Protein AF-A0A432CFU2-F1 (afdb_monomer)

Structure (mmCIF, N/CA/C/O backbone):
data_AF-A0A432CFU2-F1
#
_entry.id   AF-A0A432CFU2-F1
#
loop_
_atom_site.group_PDB
_atom_site.id
_atom_site.type_symbol
_atom_site.label_atom_id
_atom_site.label_alt_id
_atom_site.label_comp_id
_atom_site.label_asym_id
_atom_site.label_entity_id
_atom_site.label_seq_id
_atom_site.pdbx_PDB_ins_code
_atom_site.Cartn_x
_atom_site.Cartn_y
_atom_site.Cartn_z
_atom_site.occupancy
_atom_site.B_iso_or_equiv
_atom_site.auth_seq_id
_atom_site.auth_comp_id
_atom_site.auth_asym_id
_atom_site.auth_atom_id
_atom_site.pdbx_PDB_model_num
ATOM 1 N N . MET A 1 1 ? -16.346 15.309 32.515 1.00 60.25 1 MET A N 1
ATOM 2 C CA . MET A 1 1 ? -15.284 14.274 32.546 1.00 60.25 1 MET A CA 1
ATOM 3 C C . MET A 1 1 ? -15.620 13.011 31.728 1.00 60.25 1 MET A C 1
ATOM 5 O O . MET A 1 1 ? -14.694 12.407 31.215 1.00 60.25 1 MET A O 1
ATOM 9 N N . SER A 1 2 ? -16.893 12.592 31.578 1.00 76.00 2 SER A N 1
ATOM 10 C CA . SER A 1 2 ? -17.253 11.311 30.915 1.00 76.00 2 SER A CA 1
ATOM 11 C C . SER A 1 2 ? -17.307 11.344 29.372 1.00 76.00 2 SER A C 1
ATOM 13 O O . SER A 1 2 ? -16.891 10.384 28.726 1.00 76.00 2 SER A O 1
ATOM 15 N N . GLU A 1 3 ? -17.756 12.449 28.770 1.00 78.69 3 GLU A N 1
ATOM 16 C CA . GLU A 1 3 ? -17.962 12.558 27.311 1.00 78.69 3 GLU A CA 1
ATOM 17 C C . GLU A 1 3 ? -16.670 12.370 26.495 1.00 78.69 3 GLU A C 1
ATOM 19 O O . GLU A 1 3 ? -16.650 11.638 25.507 1.00 78.69 3 GLU A O 1
ATOM 24 N N . THR A 1 4 ? -15.553 12.947 26.946 1.00 85.12 4 THR A N 1
ATOM 25 C CA . THR A 1 4 ? -14.263 12.861 26.244 1.00 85.12 4 THR A CA 1
ATOM 26 C C . THR A 1 4 ? -13.760 11.418 26.149 1.00 85.12 4 THR A C 1
ATOM 28 O O . THR A 1 4 ? -13.304 10.989 25.093 1.00 85.12 4 THR A O 1
ATOM 31 N N . VAL A 1 5 ? -13.905 10.626 27.218 1.00 87.81 5 VAL A N 1
ATOM 32 C CA . VAL A 1 5 ? -13.453 9.223 27.253 1.00 87.81 5 VAL A CA 1
ATOM 33 C C . VAL A 1 5 ? -14.222 8.369 26.243 1.00 87.81 5 VAL A C 1
ATOM 35 O O . VAL A 1 5 ? -13.614 7.579 25.522 1.00 87.81 5 VAL A O 1
ATOM 38 N N . LYS A 1 6 ? -15.542 8.565 26.124 1.00 88.12 6 LYS A N 1
ATOM 39 C CA . LYS A 1 6 ? -16.355 7.863 25.118 1.00 88.12 6 LYS A CA 1
ATOM 40 C C . LYS A 1 6 ? -15.892 8.170 23.694 1.00 88.12 6 LYS A C 1
ATOM 42 O O . LYS A 1 6 ? -15.818 7.253 22.879 1.00 88.12 6 LYS A O 1
ATOM 47 N N . ILE A 1 7 ? -15.535 9.422 23.407 1.00 91.25 7 ILE A N 1
ATOM 48 C CA . ILE A 1 7 ? -15.038 9.832 22.086 1.00 91.25 7 ILE A CA 1
ATOM 49 C C . I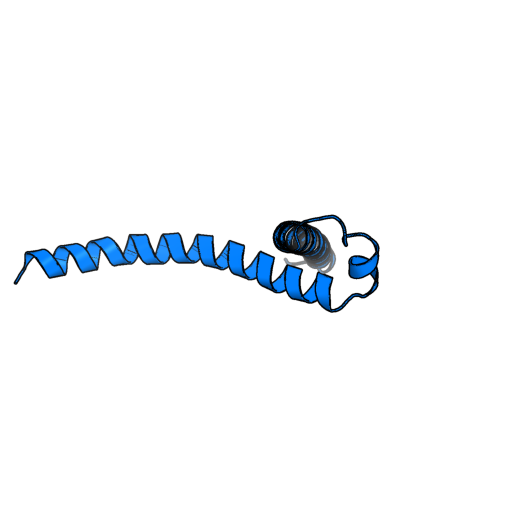LE A 1 7 ? -13.709 9.139 21.763 1.00 91.25 7 ILE A C 1
ATOM 51 O O . ILE A 1 7 ? -13.579 8.575 20.681 1.00 91.25 7 ILE A O 1
ATOM 55 N N . LEU A 1 8 ? -12.743 9.117 22.689 1.00 89.44 8 LEU A N 1
ATOM 56 C CA . LEU A 1 8 ? -11.441 8.475 22.456 1.00 89.44 8 LEU A CA 1
ATOM 57 C C . LEU A 1 8 ? -11.579 6.963 22.218 1.00 89.44 8 LEU A C 1
ATOM 59 O O . LEU A 1 8 ? -10.978 6.426 21.287 1.00 89.44 8 LEU A O 1
ATOM 63 N N . VAL A 1 9 ? -12.417 6.287 23.011 1.00 92.56 9 VAL A N 1
ATOM 64 C CA . VAL A 1 9 ? -12.678 4.845 22.869 1.00 92.56 9 VAL A CA 1
ATOM 65 C C . VAL A 1 9 ? -13.334 4.527 21.521 1.00 92.56 9 VAL A C 1
ATOM 67 O O . VAL A 1 9 ? -12.991 3.531 20.890 1.00 92.56 9 VAL A O 1
ATOM 70 N N . GLN A 1 10 ? -14.233 5.387 21.034 1.00 90.81 10 GLN A N 1
ATOM 71 C CA . GLN A 1 10 ? -14.866 5.220 19.721 1.00 90.81 10 GLN A CA 1
ATOM 72 C C . GLN A 1 10 ? -13.975 5.656 18.546 1.00 90.81 10 GLN A C 1
ATOM 74 O O . GLN A 1 10 ? -14.146 5.163 17.428 1.00 90.81 10 GLN A O 1
ATOM 79 N N . ALA A 1 11 ? -13.030 6.570 18.768 1.00 93.69 11 ALA A N 1
ATOM 80 C CA . ALA A 1 11 ? -12.100 7.050 17.750 1.00 93.69 11 ALA A CA 1
ATOM 81 C C . ALA A 1 11 ? -10.972 6.045 17.471 1.00 93.69 11 ALA A C 1
ATOM 83 O O . ALA A 1 11 ? -10.620 5.843 16.309 1.00 93.69 11 ALA A O 1
ATOM 84 N N . LEU A 1 12 ? -10.463 5.363 18.503 1.00 94.62 12 LEU A N 1
ATOM 85 C CA . LEU A 1 12 ? -9.423 4.327 18.404 1.00 94.62 12 LEU A CA 1
ATOM 86 C C . LEU A 1 12 ? -9.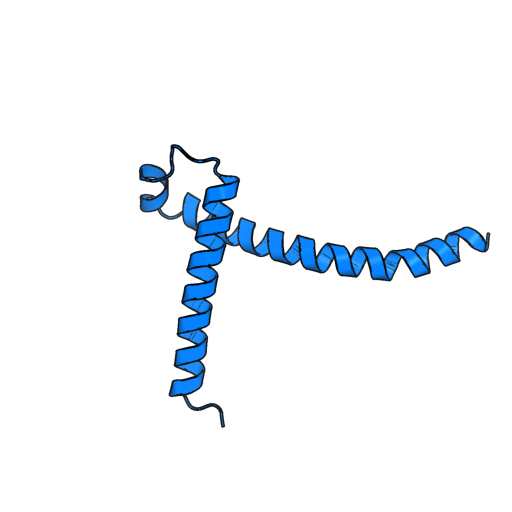629 3.328 17.246 1.00 94.62 12 LEU A C 1
ATOM 88 O O . LEU A 1 12 ? -8.750 3.226 16.388 1.00 94.62 12 LEU A O 1
ATOM 92 N N . PRO A 1 13 ? -10.776 2.629 17.132 1.00 93.56 13 PRO A N 1
ATOM 93 C CA . PRO A 1 13 ? -10.985 1.661 16.056 1.00 93.56 13 PRO A CA 1
ATOM 94 C C . PRO A 1 13 ? -11.045 2.305 14.666 1.00 93.56 13 PRO A C 1
ATOM 96 O O . PRO A 1 13 ? -10.695 1.657 13.680 1.00 93.56 13 PRO A O 1
ATOM 99 N N . LYS A 1 14 ? -11.468 3.571 14.560 1.00 93.50 14 LYS A N 1
ATOM 100 C CA . LYS A 1 14 ? -11.492 4.298 13.282 1.00 93.50 14 LYS A CA 1
ATOM 101 C C . LYS A 1 14 ? -10.079 4.663 12.831 1.00 93.50 14 LYS A C 1
ATOM 103 O O . LYS A 1 14 ? -9.751 4.447 11.669 1.00 93.50 14 LYS A O 1
ATOM 108 N N . VAL A 1 15 ? -9.246 5.145 13.756 1.00 95.56 15 VAL A N 1
ATOM 109 C CA . VAL A 1 15 ? -7.847 5.515 13.487 1.00 95.56 15 VAL A CA 1
ATOM 110 C C . VAL A 1 15 ? -7.015 4.292 13.109 1.00 95.56 15 VAL A C 1
ATOM 112 O O . VAL A 1 15 ? -6.260 4.338 12.146 1.00 95.56 15 VAL A O 1
ATOM 115 N N . ILE A 1 16 ? -7.175 3.169 13.811 1.00 95.19 16 ILE A N 1
ATOM 116 C CA . ILE A 1 16 ? -6.414 1.948 13.500 1.00 95.19 16 ILE A CA 1
ATOM 117 C C . ILE A 1 16 ? -6.794 1.408 12.112 1.00 95.19 16 ILE A C 1
ATOM 119 O O . ILE A 1 16 ? -5.921 1.028 11.331 1.00 95.19 16 ILE A O 1
ATOM 123 N N . LYS A 1 17 ? -8.089 1.418 11.763 1.00 94.12 17 LYS A N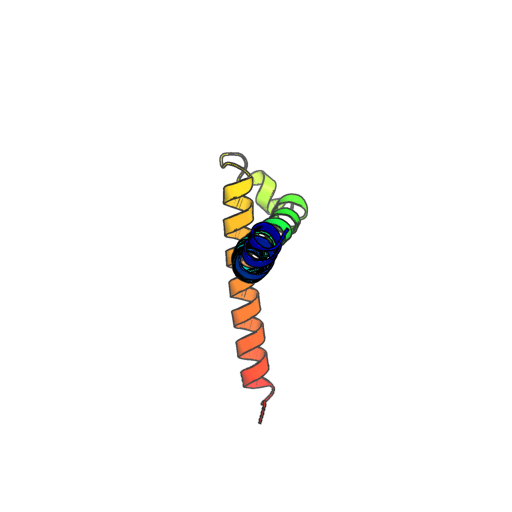 1
ATOM 124 C CA . LYS A 1 17 ? -8.550 0.986 10.434 1.00 94.12 17 LYS A CA 1
ATOM 125 C C . LYS A 1 17 ? -8.044 1.895 9.316 1.00 94.12 17 LYS A C 1
ATOM 127 O O . LYS A 1 17 ? -7.617 1.382 8.285 1.00 94.12 17 LYS A O 1
ATOM 132 N N . SER A 1 18 ? -8.061 3.216 9.504 1.00 96.19 18 SER A N 1
ATOM 133 C CA . SER A 1 18 ? -7.516 4.130 8.495 1.00 96.19 18 SER A CA 1
ATOM 134 C C . SER A 1 18 ? -6.004 3.965 8.353 1.00 96.19 18 SER A C 1
ATOM 136 O O . SER A 1 18 ? -5.505 3.898 7.231 1.00 96.19 18 SER A O 1
ATOM 138 N N . LEU A 1 19 ? -5.283 3.804 9.468 1.00 95.88 19 LEU A N 1
ATOM 139 C CA . LEU A 1 19 ? -3.838 3.600 9.463 1.00 95.88 19 LEU A CA 1
ATOM 140 C C . LEU A 1 19 ? -3.433 2.303 8.750 1.00 95.88 19 LEU A C 1
ATOM 142 O O . LEU A 1 19 ? -2.381 2.273 8.129 1.00 95.88 19 LEU A O 1
ATOM 146 N N . SER A 1 20 ? -4.266 1.258 8.765 1.00 95.19 20 SER A N 1
ATOM 147 C CA . SER A 1 20 ? -4.008 0.029 7.998 1.00 95.19 20 SER A CA 1
ATOM 148 C C . SER A 1 20 ? -4.016 0.262 6.481 1.00 95.19 20 SER A C 1
ATOM 150 O O . SER A 1 20 ? -3.127 -0.218 5.773 1.00 95.19 20 SER A O 1
ATOM 152 N N . VAL A 1 21 ? -4.980 1.036 5.976 1.00 95.69 21 VAL A N 1
ATOM 153 C CA . VAL A 1 21 ? -5.064 1.372 4.545 1.00 95.69 21 VAL A CA 1
ATOM 154 C C . VAL A 1 21 ? -3.920 2.304 4.153 1.00 95.69 21 VAL A C 1
ATOM 156 O O . VAL A 1 21 ? -3.201 2.032 3.193 1.00 95.69 21 VAL A O 1
ATOM 159 N N . ILE A 1 22 ? -3.703 3.361 4.940 1.00 96.69 22 ILE A N 1
ATOM 160 C CA . ILE A 1 22 ? -2.609 4.317 4.725 1.00 96.69 22 ILE A CA 1
ATOM 161 C C . ILE A 1 22 ? -1.259 3.600 4.796 1.00 96.69 22 ILE A C 1
ATOM 163 O O . ILE A 1 22 ? -0.402 3.830 3.953 1.00 96.69 22 ILE A O 1
ATOM 167 N N . GLY A 1 23 ? -1.087 2.690 5.755 1.00 96.00 23 GLY A N 1
ATOM 168 C CA . GLY A 1 23 ? 0.121 1.891 5.929 1.00 96.00 23 GLY A CA 1
ATOM 169 C C . GLY A 1 23 ? 0.396 0.992 4.729 1.00 96.00 23 GLY A C 1
ATOM 170 O O . GLY A 1 23 ? 1.533 0.906 4.284 1.00 96.00 23 GLY A O 1
ATOM 171 N N . THR A 1 24 ? -0.638 0.388 4.142 1.00 94.44 24 THR A N 1
ATOM 172 C CA . THR A 1 24 ? -0.484 -0.434 2.931 1.00 94.44 24 THR A CA 1
ATOM 173 C C . THR A 1 24 ? -0.046 0.418 1.739 1.00 94.44 24 THR A C 1
ATOM 175 O O . THR A 1 24 ? 0.899 0.059 1.041 1.00 94.44 24 THR A O 1
ATOM 178 N N . ILE A 1 25 ? -0.679 1.578 1.539 1.00 94.75 25 ILE A N 1
ATOM 179 C CA . ILE A 1 25 ? -0.290 2.534 0.490 1.00 94.75 25 ILE A CA 1
ATOM 180 C C . ILE A 1 25 ? 1.151 3.016 0.716 1.00 94.75 25 ILE A C 1
ATOM 182 O O . ILE A 1 25 ? 1.945 3.044 -0.222 1.00 94.75 25 ILE A O 1
ATOM 186 N N . ALA A 1 26 ? 1.510 3.333 1.961 1.00 94.62 26 ALA A N 1
ATOM 187 C CA . ALA A 1 26 ? 2.852 3.760 2.333 1.00 94.62 26 ALA A CA 1
ATOM 188 C C . ALA A 1 26 ? 3.895 2.673 2.052 1.00 94.62 26 ALA A C 1
ATOM 190 O O . ALA A 1 26 ? 4.926 2.972 1.466 1.00 94.62 26 ALA A O 1
ATOM 191 N N . LEU A 1 27 ? 3.625 1.412 2.400 1.00 95.19 27 LEU A N 1
ATOM 192 C CA . LEU A 1 27 ? 4.537 0.297 2.132 1.00 95.19 27 LEU A CA 1
ATOM 193 C C . LEU A 1 27 ? 4.774 0.096 0.629 1.00 95.19 27 LEU A C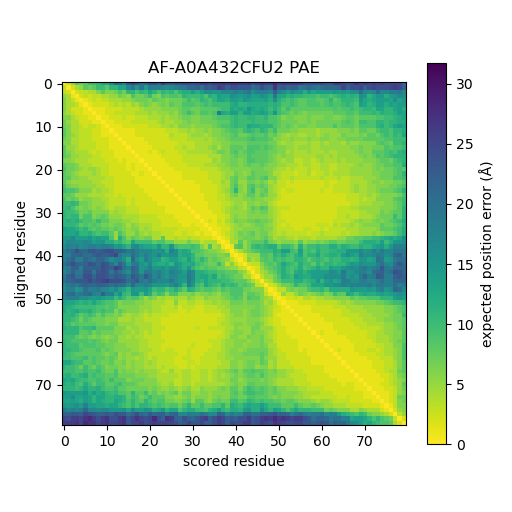 1
ATOM 195 O O . LEU A 1 27 ? 5.917 -0.105 0.221 1.00 95.19 27 LEU A O 1
ATOM 199 N N . VAL A 1 28 ? 3.724 0.194 -0.195 1.00 94.06 28 VAL A N 1
ATOM 200 C CA . VAL A 1 28 ? 3.844 0.089 -1.661 1.00 94.06 28 VAL A CA 1
ATOM 201 C C . VAL A 1 28 ? 4.683 1.236 -2.226 1.00 94.06 28 VAL A C 1
ATOM 203 O O . VAL A 1 28 ? 5.595 0.990 -3.014 1.00 94.06 28 VAL A O 1
ATOM 206 N N . LEU A 1 29 ? 4.418 2.474 -1.797 1.00 92.62 29 LEU A N 1
ATOM 207 C CA . LEU A 1 29 ? 5.173 3.654 -2.227 1.00 92.62 29 LEU A CA 1
ATOM 208 C C . LEU A 1 29 ? 6.638 3.605 -1.773 1.00 92.62 29 LEU A C 1
ATOM 210 O O . LEU A 1 29 ? 7.527 3.847 -2.580 1.00 92.62 29 LEU A O 1
ATOM 214 N N . VAL A 1 30 ? 6.909 3.235 -0.517 1.00 92.25 30 VAL A N 1
ATOM 215 C CA . VAL A 1 30 ? 8.274 3.114 0.027 1.00 92.25 30 VAL A CA 1
ATOM 216 C C . VAL A 1 30 ? 9.068 2.046 -0.725 1.00 92.25 30 VAL A C 1
ATOM 218 O O . VAL A 1 30 ? 10.210 2.295 -1.110 1.00 92.25 30 VAL A O 1
ATOM 221 N N . ALA A 1 31 ? 8.471 0.881 -0.994 1.00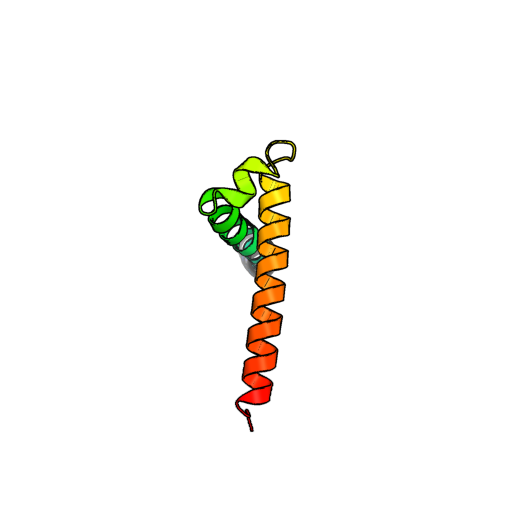 91.50 31 ALA A N 1
ATOM 222 C CA . ALA A 1 31 ? 9.120 -0.159 -1.789 1.00 91.50 31 ALA A CA 1
ATOM 223 C C . ALA A 1 31 ? 9.379 0.308 -3.233 1.00 91.50 31 ALA A C 1
ATOM 225 O O . ALA A 1 31 ? 10.478 0.130 -3.752 1.00 91.50 31 ALA A O 1
ATOM 226 N N . GLY A 1 32 ? 8.396 0.957 -3.863 1.00 89.75 32 GLY A N 1
ATOM 227 C CA . GLY A 1 32 ? 8.520 1.543 -5.198 1.00 89.75 32 GLY A CA 1
ATOM 228 C C . GLY A 1 32 ? 9.628 2.591 -5.313 1.00 89.75 32 GLY A C 1
ATOM 229 O O . GLY A 1 32 ? 10.429 2.543 -6.249 1.00 89.75 32 GLY A O 1
ATOM 230 N N . GLY A 1 33 ? 9.725 3.477 -4.319 1.00 87.94 33 GLY A N 1
ATOM 231 C CA . GLY A 1 33 ? 10.799 4.455 -4.159 1.00 87.94 33 GLY A CA 1
ATOM 232 C C . GLY A 1 33 ? 12.179 3.809 -4.158 1.00 87.94 33 GLY A C 1
ATOM 233 O O . GLY A 1 33 ? 13.052 4.248 -4.906 1.00 87.94 33 GLY A O 1
ATOM 234 N N . ILE A 1 34 ? 12.362 2.722 -3.399 1.00 87.94 34 ILE A N 1
ATOM 235 C CA . ILE A 1 34 ? 13.628 1.974 -3.352 1.00 87.94 34 ILE A CA 1
ATOM 236 C C . ILE A 1 34 ? 14.002 1.441 -4.745 1.00 87.94 34 ILE A C 1
ATOM 238 O O . ILE A 1 34 ? 15.150 1.579 -5.162 1.00 87.94 34 ILE A O 1
ATOM 242 N N . PHE A 1 35 ? 13.053 0.878 -5.501 1.00 86.19 35 PHE A N 1
ATOM 243 C CA . PHE A 1 35 ? 13.337 0.317 -6.828 1.00 86.19 35 PHE A CA 1
ATOM 244 C C . PHE A 1 35 ? 13.659 1.381 -7.885 1.00 86.19 35 PHE A C 1
ATOM 246 O O . PHE A 1 35 ? 14.630 1.225 -8.627 1.00 86.19 35 PHE A O 1
ATOM 253 N N . VAL A 1 36 ? 12.874 2.461 -7.954 1.00 83.12 36 VAL A N 1
ATOM 254 C CA . VAL A 1 36 ? 13.062 3.532 -8.950 1.00 83.12 36 VAL A CA 1
ATOM 255 C C . VAL A 1 36 ? 14.368 4.296 -8.714 1.00 83.12 36 VAL A C 1
ATOM 257 O O . VAL A 1 36 ? 15.027 4.680 -9.680 1.00 83.12 36 VAL A O 1
ATOM 260 N N . HIS A 1 37 ? 14.770 4.480 -7.452 1.00 80.06 37 HIS A N 1
ATOM 261 C CA . HIS A 1 37 ? 16.010 5.184 -7.111 1.00 80.06 37 HIS A CA 1
ATOM 262 C C . HIS A 1 37 ? 17.263 4.296 -7.190 1.00 80.06 37 HIS A C 1
ATOM 264 O O . HIS A 1 37 ? 18.334 4.805 -7.506 1.00 80.06 37 HIS A O 1
ATOM 270 N N . ASN A 1 38 ? 17.164 2.987 -6.925 1.00 81.75 38 ASN A N 1
ATOM 271 C CA . ASN A 1 38 ? 18.327 2.088 -6.923 1.00 81.75 38 ASN A CA 1
ATOM 272 C C . ASN A 1 38 ? 18.678 1.536 -8.316 1.00 81.75 38 ASN A C 1
ATOM 274 O O . ASN A 1 38 ? 19.825 1.179 -8.578 1.00 81.75 38 ASN A O 1
ATOM 278 N N . ILE A 1 39 ? 17.702 1.437 -9.221 1.00 74.56 39 ILE A N 1
ATOM 279 C CA . ILE A 1 39 ? 17.911 0.853 -10.546 1.00 74.56 39 ILE A CA 1
ATOM 280 C C . ILE A 1 39 ? 17.992 1.990 -11.572 1.00 74.56 39 ILE A C 1
ATOM 282 O O . ILE A 1 39 ? 16.975 2.522 -12.013 1.00 74.56 39 ILE A O 1
ATOM 286 N N . ALA A 1 40 ? 19.215 2.326 -12.002 1.00 66.38 40 ALA A N 1
ATOM 287 C CA . ALA A 1 40 ? 19.494 3.379 -12.993 1.00 66.38 40 ALA A CA 1
ATOM 288 C C . ALA A 1 40 ? 18.707 3.225 -14.316 1.00 66.38 40 ALA A C 1
ATOM 290 O O . ALA A 1 40 ? 18.485 4.201 -15.029 1.00 66.38 40 ALA A O 1
ATOM 291 N N . PHE A 1 41 ? 18.231 2.012 -14.615 1.00 64.50 41 PHE A N 1
ATOM 292 C CA . PHE A 1 41 ? 17.346 1.698 -15.740 1.00 64.50 41 PHE A CA 1
ATOM 293 C C . PHE A 1 41 ? 16.015 2.471 -15.705 1.00 64.50 41 PHE A C 1
ATOM 295 O O . PHE A 1 41 ? 15.533 2.913 -16.746 1.00 64.50 41 PHE A O 1
ATOM 302 N N . PHE A 1 42 ? 15.427 2.683 -14.521 1.00 65.31 42 PHE A N 1
ATOM 303 C CA . PHE A 1 42 ? 14.154 3.399 -14.389 1.00 65.31 42 PHE A CA 1
ATOM 304 C C . PHE A 1 42 ? 14.320 4.919 -14.475 1.00 65.31 42 PHE A C 1
ATOM 306 O O . PHE A 1 42 ? 13.441 5.602 -15.001 1.00 65.31 42 PHE A O 1
ATOM 313 N N . HIS A 1 43 ? 15.470 5.445 -14.047 1.00 62.97 43 HIS A N 1
ATOM 314 C CA . HIS A 1 43 ? 15.756 6.882 -14.055 1.00 62.97 43 HIS A CA 1
ATOM 315 C C . HIS A 1 43 ? 15.809 7.476 -15.481 1.00 62.97 43 HIS A C 1
ATOM 317 O O . HIS A 1 43 ? 15.437 8.629 -15.693 1.00 62.97 43 HIS A O 1
ATOM 323 N N . GLY A 1 44 ? 16.208 6.679 -16.483 1.00 63.91 44 GLY A N 1
ATOM 324 C CA . GLY A 1 44 ? 16.275 7.105 -17.889 1.00 63.91 44 GLY A CA 1
ATOM 325 C C . GLY A 1 44 ? 14.954 7.029 -18.669 1.00 63.91 44 GLY A C 1
ATOM 326 O O . GLY A 1 44 ? 14.776 7.775 -19.625 1.00 63.91 44 GLY A O 1
ATOM 327 N N . ILE A 1 45 ? 14.021 6.153 -18.277 1.00 62.59 45 ILE A N 1
ATOM 328 C CA . ILE A 1 45 ? 12.757 5.927 -19.010 1.00 62.59 45 ILE A CA 1
ATOM 329 C C . ILE A 1 45 ? 11.622 6.819 -18.477 1.00 62.59 45 ILE A C 1
ATOM 331 O O . ILE A 1 45 ? 10.695 7.164 -19.209 1.00 62.59 45 ILE A O 1
ATOM 335 N N . LEU A 1 46 ? 11.693 7.211 -17.201 1.00 61.75 46 LEU A N 1
ATOM 336 C CA . LEU A 1 46 ? 10.554 7.756 -16.450 1.00 61.75 46 LEU A CA 1
ATOM 337 C C . LEU A 1 46 ? 10.757 9.210 -15.996 1.00 61.75 46 LEU A C 1
ATOM 339 O O . LEU A 1 46 ? 9.948 9.730 -15.234 1.00 61.75 46 LEU A O 1
ATOM 343 N N . THR A 1 47 ? 11.777 9.898 -16.519 1.00 63.47 47 THR A N 1
ATOM 344 C CA . THR A 1 47 ? 12.119 11.310 -16.234 1.00 63.47 47 THR A CA 1
ATOM 345 C C . THR A 1 47 ? 10.996 12.305 -16.561 1.00 63.47 47 THR A C 1
ATOM 347 O O . THR A 1 47 ? 11.053 13.460 -16.156 1.00 63.47 47 THR A O 1
ATOM 350 N N . GLN A 1 48 ? 9.971 11.860 -17.291 1.00 68.12 48 GLN A N 1
ATOM 351 C CA . GLN A 1 48 ? 8.846 12.665 -17.774 1.00 68.12 48 GLN A CA 1
ATOM 352 C C . GLN A 1 48 ? 7.604 12.568 -16.870 1.00 68.12 48 GLN A C 1
ATOM 354 O O . GLN A 1 48 ? 6.671 13.354 -17.026 1.00 68.12 48 GLN A O 1
ATOM 359 N N . LEU A 1 49 ? 7.563 11.591 -15.954 1.00 73.44 49 LEU A N 1
ATOM 360 C CA . LEU A 1 49 ? 6.411 11.331 -15.089 1.00 73.44 49 LEU A CA 1
ATOM 361 C C . LEU A 1 49 ? 6.666 11.796 -13.647 1.00 73.44 49 LEU A C 1
ATOM 363 O O . LEU A 1 49 ? 7.798 11.713 -13.167 1.00 73.44 49 LEU A O 1
ATOM 367 N N . PRO A 1 50 ? 5.620 12.227 -12.913 1.00 81.25 50 PRO A N 1
ATOM 368 C CA . PRO A 1 50 ? 5.729 12.530 -11.490 1.00 81.25 50 PRO A CA 1
ATOM 369 C C . PRO A 1 50 ? 6.244 11.310 -10.717 1.00 81.25 50 PRO A C 1
ATOM 371 O O . PRO A 1 50 ? 5.640 10.236 -10.787 1.00 81.25 50 PRO A O 1
ATOM 374 N N . SER A 1 51 ? 7.329 11.480 -9.956 1.00 78.69 51 SER A N 1
ATOM 375 C CA . SER A 1 51 ? 8.028 10.385 -9.262 1.00 78.69 51 SER A CA 1
ATOM 376 C C . SER A 1 51 ? 7.092 9.527 -8.410 1.00 78.69 51 SER A C 1
ATOM 378 O O . SER A 1 51 ? 7.125 8.308 -8.510 1.00 78.69 51 SER A O 1
ATOM 380 N N . MET A 1 52 ? 6.156 10.148 -7.689 1.00 85.00 52 MET A N 1
ATOM 381 C CA . MET A 1 52 ? 5.184 9.449 -6.842 1.00 85.00 52 MET A CA 1
ATOM 382 C C . MET A 1 52 ? 4.318 8.430 -7.609 1.00 85.00 52 MET A C 1
ATOM 384 O O . MET A 1 52 ? 4.041 7.343 -7.104 1.00 85.00 52 MET A O 1
ATOM 388 N N . VAL A 1 53 ? 3.891 8.755 -8.836 1.00 87.12 53 VAL A N 1
ATOM 389 C CA . VAL A 1 53 ? 3.061 7.854 -9.658 1.00 87.12 53 VAL A CA 1
ATOM 390 C C . VAL A 1 53 ? 3.903 6.691 -10.169 1.00 87.12 53 VAL A C 1
ATOM 392 O O . VAL A 1 53 ? 3.478 5.537 -10.126 1.00 87.12 53 VAL A O 1
ATOM 395 N N . THR A 1 54 ? 5.117 6.997 -10.617 1.00 84.12 54 THR A N 1
ATOM 396 C CA . THR A 1 54 ? 6.079 6.006 -11.090 1.00 84.12 54 THR A CA 1
ATOM 397 C C . THR A 1 54 ? 6.447 5.014 -9.987 1.00 84.12 54 THR A C 1
ATOM 399 O O . THR A 1 54 ? 6.402 3.806 -10.204 1.00 84.12 54 THR A O 1
ATOM 402 N N . GLU A 1 55 ? 6.754 5.508 -8.790 1.00 88.06 55 GLU A N 1
ATOM 403 C CA . GLU A 1 55 ? 7.070 4.696 -7.614 1.00 88.06 55 GLU A CA 1
ATOM 404 C C . GLU A 1 55 ? 5.906 3.774 -7.249 1.00 88.06 55 GLU A C 1
ATOM 406 O O . GLU A 1 55 ? 6.106 2.572 -7.086 1.00 88.06 55 GLU A O 1
ATOM 411 N N . PHE A 1 56 ? 4.677 4.296 -7.206 1.00 91.19 56 PHE A N 1
ATOM 412 C CA . PHE A 1 56 ? 3.493 3.485 -6.929 1.00 91.19 56 PHE A CA 1
ATOM 413 C C . PHE A 1 56 ? 3.313 2.344 -7.939 1.00 91.19 56 PHE A C 1
ATOM 415 O O . PHE A 1 56 ? 3.113 1.194 -7.547 1.00 91.19 56 PHE A O 1
ATOM 422 N N . LEU A 1 57 ? 3.402 2.650 -9.238 1.00 90.31 57 LEU A N 1
ATOM 423 C CA . LEU A 1 57 ? 3.207 1.669 -10.306 1.00 90.31 57 LEU A CA 1
ATOM 424 C C . LEU A 1 57 ? 4.296 0.597 -10.310 1.00 90.31 57 LEU A C 1
ATOM 426 O O . LEU A 1 57 ? 3.982 -0.586 -10.420 1.00 90.31 57 LEU A O 1
ATOM 430 N N . ILE A 1 58 ? 5.563 0.993 -10.163 1.00 8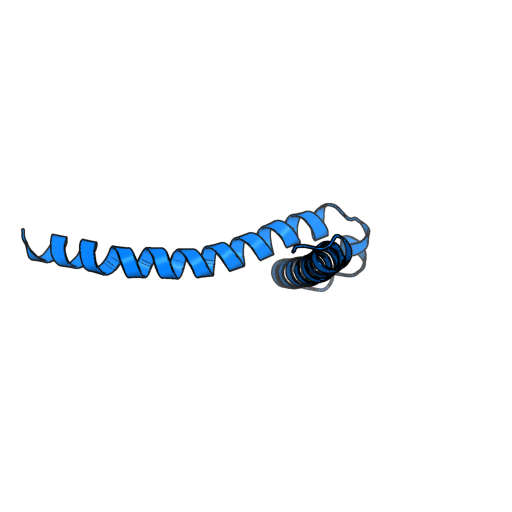8.81 58 ILE A N 1
ATOM 431 C CA . ILE A 1 58 ? 6.692 0.060 -10.107 1.00 88.81 58 ILE A CA 1
ATOM 432 C C . ILE A 1 58 ? 6.607 -0.814 -8.853 1.00 88.81 58 ILE A C 1
ATOM 434 O O . ILE A 1 58 ? 6.739 -2.034 -8.953 1.00 88.81 58 ILE A O 1
ATOM 438 N N . GLY A 1 59 ? 6.323 -0.217 -7.692 1.00 91.12 59 GLY A N 1
ATOM 439 C CA . GLY A 1 59 ? 6.125 -0.947 -6.440 1.00 91.12 59 GLY A CA 1
ATOM 440 C C . GLY A 1 59 ? 4.996 -1.975 -6.542 1.00 91.12 59 GLY A C 1
ATOM 441 O O . GLY A 1 59 ? 5.170 -3.125 -6.137 1.00 91.12 59 GLY A O 1
ATOM 442 N N . LEU A 1 60 ? 3.867 -1.600 -7.152 1.00 93.50 60 LEU A N 1
ATOM 443 C CA . LEU A 1 60 ? 2.732 -2.499 -7.364 1.00 93.50 60 LEU A CA 1
ATOM 444 C C . LEU A 1 60 ? 3.050 -3.617 -8.370 1.00 93.50 60 LEU A C 1
ATOM 446 O O . LEU A 1 60 ? 2.756 -4.778 -8.099 1.00 93.50 60 LEU A O 1
ATOM 450 N N . LEU A 1 61 ? 3.670 -3.293 -9.509 1.00 92.38 61 LEU A N 1
ATOM 451 C CA . LEU A 1 61 ? 4.028 -4.263 -10.550 1.00 92.38 61 LEU A CA 1
ATOM 452 C C . LEU A 1 61 ? 5.014 -5.312 -10.039 1.00 92.38 61 LEU A C 1
ATOM 454 O O . LEU A 1 61 ? 4.771 -6.508 -10.191 1.00 92.38 61 LEU A O 1
ATOM 458 N N . ILE A 1 62 ? 6.107 -4.872 -9.408 1.00 91.50 62 ILE A N 1
ATOM 459 C CA . ILE A 1 62 ? 7.111 -5.774 -8.835 1.00 91.50 62 ILE A CA 1
ATOM 460 C C . ILE A 1 62 ? 6.489 -6.585 -7.696 1.00 91.50 62 ILE A C 1
ATOM 462 O O . ILE A 1 62 ? 6.687 -7.797 -7.636 1.00 91.50 62 ILE A O 1
ATOM 466 N N . GLY A 1 63 ? 5.689 -5.952 -6.831 1.00 92.50 63 GLY A N 1
ATOM 467 C CA . GLY A 1 63 ? 4.983 -6.633 -5.747 1.00 92.50 63 GLY A CA 1
ATOM 468 C C . GLY A 1 63 ? 4.072 -7.759 -6.246 1.00 92.50 63 GLY A C 1
ATOM 469 O O . GLY A 1 63 ? 4.123 -8.871 -5.720 1.00 92.50 63 GLY A O 1
ATOM 470 N N . LEU A 1 64 ? 3.290 -7.512 -7.301 1.00 94.50 64 LEU A N 1
ATOM 471 C CA . LEU A 1 64 ? 2.439 -8.527 -7.931 1.00 94.50 64 LEU A CA 1
ATOM 472 C C . LEU A 1 64 ? 3.254 -9.631 -8.616 1.00 94.50 64 LEU A C 1
ATOM 474 O O . LEU A 1 64 ? 2.893 -10.803 -8.515 1.00 94.50 64 LEU A O 1
ATOM 478 N N . LEU A 1 65 ? 4.367 -9.282 -9.266 1.00 94.94 65 LEU A N 1
ATOM 479 C CA . LEU A 1 65 ? 5.289 -10.250 -9.866 1.00 94.94 65 LEU A CA 1
ATOM 480 C C . LEU A 1 65 ? 5.862 -11.204 -8.815 1.00 94.94 65 LEU A C 1
ATOM 482 O O . LEU A 1 65 ? 5.801 -12.421 -8.985 1.00 94.94 65 LEU A O 1
ATOM 486 N N . VAL A 1 66 ? 6.371 -10.660 -7.708 1.00 94.25 66 VAL A N 1
ATOM 487 C CA . VAL A 1 66 ? 6.913 -11.450 -6.596 1.00 94.25 66 VAL A CA 1
ATOM 488 C C . VAL A 1 66 ? 5.821 -12.310 -5.969 1.00 94.25 66 VAL A C 1
ATOM 490 O O . VAL A 1 66 ? 6.059 -13.491 -5.731 1.00 94.25 66 VAL A O 1
ATOM 493 N N . LEU A 1 67 ? 4.611 -11.778 -5.764 1.00 93.44 67 LEU A N 1
ATOM 494 C CA . LEU A 1 67 ? 3.473 -12.569 -5.285 1.00 93.44 67 LEU A CA 1
ATOM 495 C C . LEU A 1 67 ? 3.151 -13.741 -6.218 1.00 93.44 67 LEU A C 1
ATOM 497 O O . LEU A 1 67 ? 2.929 -14.852 -5.739 1.00 93.44 67 LEU A O 1
ATOM 501 N N . GLY A 1 68 ? 3.163 -13.519 -7.534 1.00 95.38 68 GLY A N 1
ATOM 502 C CA . GLY A 1 68 ? 2.969 -14.573 -8.529 1.00 95.38 68 GLY A CA 1
ATOM 503 C C . GLY A 1 68 ? 4.046 -15.655 -8.444 1.00 95.38 68 GLY A C 1
ATOM 504 O O . GLY A 1 68 ? 3.722 -16.840 -8.376 1.00 95.38 68 GLY A O 1
ATOM 505 N N . ILE A 1 69 ? 5.320 -15.255 -8.374 1.00 95.81 69 ILE A N 1
ATOM 506 C CA . ILE A 1 69 ? 6.456 -16.179 -8.246 1.00 95.81 69 ILE A CA 1
ATOM 507 C C . ILE A 1 69 ? 6.358 -16.976 -6.946 1.00 95.81 69 ILE A C 1
ATOM 509 O O . ILE A 1 69 ? 6.444 -18.199 -6.987 1.00 95.81 69 ILE A O 1
ATOM 513 N N . VAL A 1 70 ? 6.139 -16.314 -5.806 1.00 93.94 70 VAL A N 1
ATOM 514 C CA . VAL A 1 70 ? 6.028 -16.962 -4.490 1.00 93.94 70 VAL A CA 1
ATOM 515 C C . VAL A 1 70 ? 4.835 -17.910 -4.455 1.00 93.94 70 VAL A C 1
ATOM 517 O O . VAL A 1 70 ? 4.963 -19.019 -3.949 1.00 93.94 70 VAL A O 1
ATOM 520 N N . SER A 1 71 ? 3.692 -17.524 -5.027 1.00 92.38 71 SER A N 1
ATOM 521 C CA . SER A 1 71 ? 2.508 -18.383 -5.102 1.00 92.38 71 SER A CA 1
ATOM 522 C C . SER A 1 71 ? 2.761 -19.637 -5.947 1.00 92.38 71 SER A C 1
ATOM 524 O O . SER A 1 71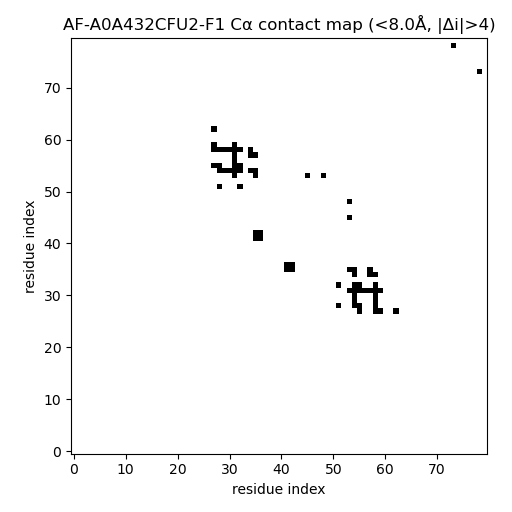 ? 2.427 -20.743 -5.518 1.00 92.38 71 SER A O 1
ATOM 526 N N . LEU A 1 72 ? 3.416 -19.493 -7.105 1.00 93.12 72 LEU A N 1
ATOM 527 C CA . LEU A 1 72 ? 3.831 -20.623 -7.939 1.00 93.12 72 LEU A CA 1
ATOM 528 C C . LEU A 1 72 ? 4.841 -21.516 -7.215 1.00 93.12 72 LEU A C 1
ATOM 530 O O . LEU A 1 72 ? 4.673 -22.731 -7.201 1.00 93.12 72 LEU A O 1
ATOM 534 N N . PHE A 1 73 ? 5.846 -20.927 -6.566 1.00 94.38 73 PHE A N 1
ATOM 535 C CA . PHE A 1 73 ? 6.837 -21.662 -5.782 1.00 94.38 73 PHE A CA 1
ATOM 536 C C . PHE A 1 73 ? 6.181 -22.451 -4.650 1.00 94.38 73 PHE A C 1
ATOM 538 O O . PHE A 1 73 ? 6.453 -23.637 -4.501 1.00 94.38 73 PHE A O 1
ATOM 545 N N . LYS A 1 74 ? 5.260 -21.833 -3.901 1.00 90.75 74 LYS A N 1
ATOM 546 C CA . LYS A 1 74 ? 4.499 -22.485 -2.824 1.00 90.75 74 LYS A CA 1
ATOM 547 C C . LYS A 1 74 ? 3.676 -23.664 -3.351 1.00 90.75 74 LYS A C 1
ATOM 549 O O . LYS A 1 74 ? 3.615 -24.713 -2.718 1.00 90.75 74 LYS A O 1
ATOM 554 N N . LYS A 1 75 ? 3.099 -23.515 -4.549 1.00 90.0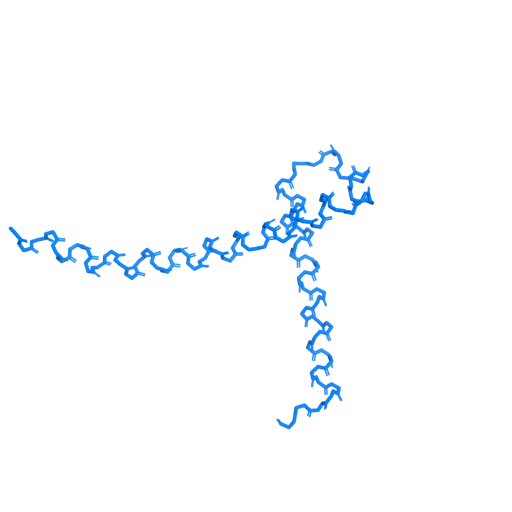0 75 LYS A N 1
ATOM 555 C CA . LYS A 1 75 ? 2.331 -24.563 -5.233 1.00 90.00 75 LYS A CA 1
ATOM 556 C C . LYS A 1 75 ? 3.208 -25.715 -5.741 1.00 90.00 75 LYS A C 1
ATOM 558 O O . LYS A 1 75 ? 2.773 -26.859 -5.693 1.00 90.00 75 LYS A O 1
ATOM 563 N N . ILE A 1 76 ? 4.422 -25.426 -6.218 1.00 91.31 76 ILE A N 1
ATOM 564 C CA . ILE A 1 76 ? 5.372 -26.424 -6.744 1.00 91.31 76 ILE A CA 1
ATOM 565 C C . ILE A 1 76 ? 6.099 -27.164 -5.614 1.00 91.31 76 ILE A C 1
ATOM 567 O O . ILE A 1 76 ? 6.293 -28.372 -5.707 1.00 91.31 76 ILE A O 1
ATOM 571 N N . ILE A 1 77 ? 6.479 -26.463 -4.541 1.00 87.88 77 ILE A N 1
ATOM 572 C CA . ILE A 1 77 ? 7.165 -27.046 -3.374 1.00 87.88 77 ILE A CA 1
ATOM 573 C C . ILE A 1 77 ? 6.227 -27.936 -2.543 1.00 87.88 7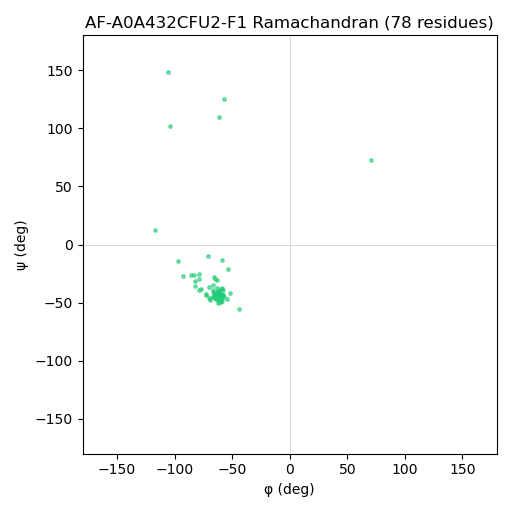7 ILE A C 1
ATOM 575 O O . ILE A 1 77 ? 6.694 -28.713 -1.716 1.00 87.88 77 ILE A O 1
ATOM 579 N N . GLY A 1 78 ? 4.923 -27.911 -2.822 1.00 65.56 78 GLY A N 1
ATOM 580 C CA . GLY A 1 78 ? 3.968 -28.807 -2.192 1.00 65.56 78 GLY A CA 1
ATOM 581 C C . GLY A 1 78 ? 3.776 -28.449 -0.728 1.00 65.56 78 GLY A C 1
ATOM 582 O O . GLY A 1 78 ? 4.194 -29.185 0.163 1.00 65.56 78 GLY A O 1
ATOM 583 N N . GLU A 1 79 ? 3.090 -27.338 -0.464 1.00 58.94 79 GLU A N 1
ATOM 584 C CA . GLU A 1 79 ? 2.280 -27.322 0.750 1.00 58.94 79 GLU A CA 1
ATOM 585 C C . GLU A 1 79 ? 1.226 -28.426 0.611 1.00 58.94 79 GLU A C 1
ATOM 587 O O . GLU A 1 79 ? 0.330 -28.351 -0.234 1.00 58.94 79 GLU A O 1
ATOM 592 N N . LYS A 1 80 ? 1.385 -29.484 1.409 1.00 53.84 80 LYS A N 1
ATOM 593 C CA . LYS A 1 80 ? 0.220 -30.184 1.943 1.00 53.84 80 LYS A CA 1
ATOM 594 C C . LYS A 1 80 ? -0.649 -29.200 2.716 1.00 53.84 80 LYS A C 1
ATOM 596 O O . LYS A 1 80 ? -0.062 -28.348 3.419 1.00 53.84 80 LYS A O 1
#

Organism: NCBI:txid2497483

InterPro domains:
  IPR008526 Inner membrane protein YedI [PF05661] (6-42)

Mean predicted aligned error: 7.62 Å

Sequence (80 aa):
MSETVKILVQALPKVIKSLSVIGTIALVLVAGGIFVHNIAFFHGILTQLPSMVTEFLIGLLIGLLVLGIVSLFKKIIGEK

Radius of gyration: 19.52 Å; Cα contacts (8 Å, |Δi|>4): 36; chains: 1; bounding box: 38×44×52 Å

Solvent-accessible surface area (backbone atoms only — not comparable to full-atom values): 4476 Å² total; per-residue (Å²): 128,66,69,64,56,56,51,53,66,64,42,49,66,53,53,54,55,50,47,53,56,52,46,52,54,47,53,36,35,54,52,6,44,53,51,47,73,70,37,71,74,46,55,75,76,45,75,89,52,64,64,73,61,53,17,37,52,50,19,47,52,53,50,51,50,51,50,51,51,52,51,50,48,48,64,71,73,54,72,126

Secondary structure (DSSP, 8-state):
-HHHHHHHHHHHHHHHHHHHHHHHHHHHHHHHHHHHHH-HHHHHH-TTS-HHHHHHHHHHHHHHHHHHHHHHHHHHHT--

Foldseek 3Di:
DPPVVVVVVVVVVVVVVVCVVVVVQVVLLVQLLCVCVVDVVNCVPCVPDDSSVNSNVSSVVVVVVVVVVVVVVPVVVDDD

pLDDT: mean 85.81, std 11.4, range [53.84, 96.69]